Protein AF-A0A0G4FA19-F1 (afdb_monomer_lite)

Secondary structure (DSSP, 8-state):
-----S-SSSSSSSS-----------EEEEEEEEESTT--SSPPPPEEEEGGGHHHHHHHHHHHHHHHHHHHHHHHTS----EEEEEEEEE---S-EEEEEEEEEE-TTS--EEEEEEEEEEHHHHHHT--TT-PPPTT-EEEEEEEEPP-----

Organism: Vitrella brassicaformis (strain CCMP3155) (NCBI:txid1169540)

Radius of gyration: 24.01 Å; chains: 1; bounding box: 68×70×62 Å

Structure (mmCIF, N/CA/C/O backbone):
data_AF-A0A0G4FA19-F1
#
_entry.id   AF-A0A0G4FA19-F1
#
loop_
_atom_site.group_PDB
_atom_site.id
_atom_site.type_symbol
_atom_site.label_atom_id
_atom_site.label_alt_id
_atom_site.label_comp_id
_atom_site.label_asym_id
_atom_site.label_entity_id
_atom_site.label_seq_id
_atom_site.pdbx_PDB_ins_code
_atom_site.Cartn_x
_atom_site.Cartn_y
_atom_site.Cartn_z
_atom_site.occupancy
_atom_site.B_iso_or_equiv
_atom_site.auth_seq_id
_atom_site.auth_comp_id
_atom_site.auth_asym_id
_atom_site.auth_atom_id
_atom_site.pdbx_PDB_model_num
ATOM 1 N N . MET A 1 1 ? 38.149 -54.448 -31.880 1.00 37.47 1 MET A N 1
ATOM 2 C CA . MET A 1 1 ? 38.296 -53.083 -31.334 1.00 37.47 1 MET A CA 1
ATOM 3 C C . MET A 1 1 ? 37.077 -52.271 -31.746 1.00 37.47 1 MET A C 1
ATOM 5 O O . MET A 1 1 ? 36.874 -52.157 -32.942 1.00 37.47 1 MET A O 1
ATOM 9 N N . LYS A 1 2 ? 36.340 -51.730 -30.757 1.00 38.50 2 LYS A N 1
ATOM 10 C CA . LYS A 1 2 ? 35.516 -50.498 -30.820 1.00 38.50 2 LYS A CA 1
ATOM 11 C C . LYS A 1 2 ? 34.309 -50.570 -31.791 1.00 38.50 2 LYS A C 1
ATOM 13 O O . LYS A 1 2 ? 34.495 -50.462 -32.989 1.00 38.50 2 LYS A O 1
ATOM 18 N N . CYS A 1 3 ? 33.064 -50.862 -31.387 1.00 42.59 3 CYS A N 1
ATOM 19 C CA . CYS A 1 3 ? 32.194 -50.153 -30.425 1.00 42.59 3 CYS A CA 1
ATOM 20 C C . CYS A 1 3 ? 32.399 -48.631 -30.424 1.00 42.59 3 CYS A C 1
ATOM 22 O O . CYS A 1 3 ? 33.525 -48.189 -30.241 1.00 42.59 3 CYS A O 1
ATOM 24 N N . LEU A 1 4 ? 31.297 -47.877 -30.516 1.00 46.03 4 LEU A N 1
ATOM 25 C CA . LEU A 1 4 ? 31.166 -46.414 -30.645 1.00 46.03 4 LEU A CA 1
ATOM 26 C C . LEU A 1 4 ? 31.202 -45.880 -32.082 1.00 46.03 4 LEU A C 1
ATOM 28 O O . LEU A 1 4 ? 32.276 -45.564 -32.561 1.00 46.03 4 LEU A O 1
ATOM 32 N N . VAL A 1 5 ? 30.028 -45.683 -32.697 1.00 46.34 5 VAL A N 1
ATOM 33 C CA . VAL A 1 5 ? 29.548 -44.358 -33.160 1.00 46.34 5 VAL A CA 1
ATOM 34 C C . VAL A 1 5 ? 28.015 -44.440 -33.286 1.00 46.34 5 VAL A C 1
ATOM 36 O O . VAL A 1 5 ? 27.453 -44.498 -34.372 1.00 46.34 5 VAL A O 1
ATOM 39 N N . ALA A 1 6 ? 27.314 -44.519 -32.158 1.00 47.38 6 ALA A N 1
ATOM 40 C CA . ALA A 1 6 ? 25.851 -44.447 -32.113 1.00 47.38 6 ALA A CA 1
ATOM 41 C C . ALA A 1 6 ? 25.437 -43.515 -30.971 1.00 47.38 6 ALA A C 1
ATOM 43 O O . ALA A 1 6 ? 24.826 -43.957 -30.010 1.00 47.38 6 ALA A O 1
ATOM 44 N N . LEU A 1 7 ? 25.889 -42.256 -31.000 1.00 45.59 7 LEU A N 1
ATOM 45 C CA . LEU A 1 7 ? 25.587 -41.264 -29.956 1.00 45.59 7 LEU A CA 1
ATOM 46 C C . LEU A 1 7 ? 26.048 -39.861 -30.387 1.00 45.59 7 LEU A C 1
ATOM 48 O O . LEU A 1 7 ? 26.985 -39.311 -29.824 1.00 45.59 7 LEU A O 1
ATOM 52 N N . ALA A 1 8 ? 25.452 -39.282 -31.434 1.00 47.12 8 ALA A N 1
ATOM 53 C CA . ALA A 1 8 ? 25.781 -37.893 -31.795 1.00 47.12 8 ALA A CA 1
ATOM 54 C C . ALA A 1 8 ? 24.692 -37.112 -32.556 1.00 47.12 8 ALA A C 1
ATOM 56 O O . ALA A 1 8 ? 24.995 -36.056 -33.098 1.00 47.12 8 ALA A O 1
ATOM 57 N N . VAL A 1 9 ? 23.436 -37.579 -32.622 1.00 48.94 9 VAL A N 1
ATOM 58 C CA . VAL A 1 9 ? 22.365 -36.849 -33.348 1.00 48.94 9 VAL A CA 1
ATOM 59 C C . VAL A 1 9 ? 21.034 -36.836 -32.577 1.00 48.94 9 VAL A C 1
ATOM 61 O O . VAL A 1 9 ? 19.962 -36.946 -33.154 1.00 48.94 9 VAL A O 1
ATOM 64 N N . CYS A 1 10 ? 21.084 -36.697 -31.249 1.00 42.72 10 CYS A N 1
ATOM 65 C CA . CYS A 1 10 ? 19.886 -36.441 -30.424 1.00 42.72 10 CYS A CA 1
ATOM 66 C C . CYS A 1 10 ? 20.053 -35.276 -29.430 1.00 42.72 10 CYS A C 1
ATOM 68 O O . CYS A 1 10 ? 19.191 -35.076 -28.584 1.00 42.72 10 CYS A O 1
ATOM 70 N N . PHE A 1 11 ? 21.129 -34.487 -29.520 1.00 42.94 11 PHE A N 1
ATOM 71 C CA . PHE A 1 11 ? 21.491 -33.494 -28.493 1.00 42.94 11 PHE A CA 1
ATOM 72 C C . PHE A 1 11 ? 21.293 -32.021 -28.898 1.00 42.94 11 PHE A C 1
ATOM 74 O O . PHE A 1 11 ? 21.895 -31.141 -28.295 1.00 42.94 11 PHE A O 1
ATOM 81 N N . VAL A 1 12 ? 20.454 -31.727 -29.900 1.00 48.47 12 VAL A N 1
ATOM 82 C CA . VAL A 1 12 ? 20.198 -30.335 -30.350 1.00 48.47 12 VAL A CA 1
ATOM 83 C C . VAL A 1 12 ? 18.730 -29.902 -30.169 1.00 48.47 12 VAL A C 1
ATOM 85 O O . VAL A 1 12 ? 18.371 -28.785 -30.514 1.00 48.47 12 VAL A O 1
ATOM 88 N N . LEU A 1 13 ? 17.863 -30.738 -29.582 1.00 50.00 13 LEU A N 1
ATOM 89 C CA . LEU A 1 13 ? 16.424 -30.435 -29.452 1.00 50.00 13 LEU A CA 1
ATOM 90 C C . LEU A 1 13 ? 15.872 -30.381 -28.020 1.00 50.00 13 LEU A C 1
ATOM 92 O O . LEU A 1 13 ? 14.658 -30.347 -27.837 1.00 50.00 13 LEU A O 1
ATOM 96 N N . ALA A 1 14 ? 16.724 -30.319 -26.999 1.00 44.78 14 ALA A N 1
ATOM 97 C CA . ALA A 1 14 ? 16.276 -30.204 -25.614 1.0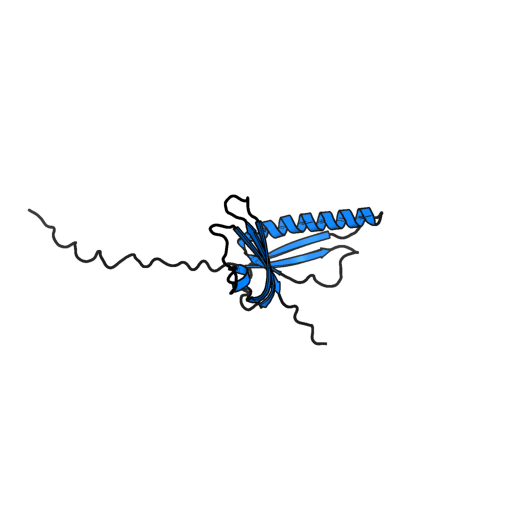0 44.78 14 ALA A CA 1
ATOM 98 C C . ALA A 1 14 ? 17.000 -29.055 -24.900 1.00 44.78 14 ALA A C 1
ATOM 100 O O . ALA A 1 14 ? 18.219 -28.955 -24.983 1.00 44.78 14 ALA A O 1
ATOM 101 N N . CYS A 1 15 ? 16.236 -28.243 -24.163 1.00 42.06 15 CYS A N 1
ATOM 102 C CA . CYS A 1 15 ? 16.684 -27.233 -23.188 1.00 42.06 15 CYS A CA 1
ATOM 103 C C . CYS A 1 15 ? 16.843 -25.767 -23.634 1.00 42.06 15 CYS A C 1
ATOM 105 O O . CYS A 1 15 ? 17.683 -25.056 -23.094 1.00 42.06 15 CYS A O 1
ATOM 107 N N . THR A 1 16 ? 15.951 -25.243 -24.477 1.00 48.84 16 THR A N 1
ATOM 108 C CA . THR A 1 16 ? 15.606 -23.801 -24.420 1.00 48.84 16 THR A CA 1
ATOM 109 C C . THR A 1 16 ? 14.112 -23.572 -24.230 1.00 48.84 16 THR A C 1
ATOM 111 O O . THR A 1 16 ? 13.547 -22.563 -24.638 1.00 48.84 16 THR A O 1
ATOM 114 N N . SER A 1 17 ? 13.452 -24.471 -23.501 1.00 43.78 17 SER A N 1
ATOM 115 C CA . SER A 1 17 ? 12.270 -24.091 -22.732 1.00 43.78 17 SER A CA 1
ATOM 116 C C . SER A 1 17 ? 12.758 -23.299 -21.523 1.00 43.78 17 SER A C 1
ATOM 118 O O . SER A 1 17 ? 12.708 -23.780 -20.393 1.00 43.78 17 SER A O 1
ATOM 120 N N . SER A 1 18 ? 13.293 -22.099 -21.768 1.00 43.88 18 SER A N 1
ATOM 121 C CA . SER A 1 18 ? 13.380 -21.068 -20.746 1.00 43.88 18 SER A CA 1
ATOM 122 C C . SER A 1 18 ? 11.950 -20.862 -20.288 1.00 43.88 18 SER A C 1
ATOM 124 O O . SER A 1 18 ? 11.174 -20.153 -20.929 1.00 43.88 18 SER A O 1
ATOM 126 N N . ALA A 1 19 ? 11.573 -21.581 -19.235 1.00 46.66 19 ALA A N 1
ATOM 127 C CA . ALA A 1 19 ? 10.387 -21.302 -18.477 1.00 46.66 19 ALA A CA 1
ATOM 128 C C . ALA A 1 19 ? 10.562 -19.853 -18.029 1.00 46.66 19 ALA A C 1
ATOM 130 O O . ALA A 1 19 ? 11.256 -19.556 -17.059 1.00 46.66 19 ALA A O 1
ATOM 131 N N . LEU A 1 20 ? 9.979 -18.933 -18.798 1.00 45.62 20 LEU A N 1
ATOM 132 C CA . LEU A 1 20 ? 9.509 -17.665 -18.290 1.00 45.62 20 LEU A CA 1
ATOM 133 C C . LEU A 1 20 ? 8.511 -18.052 -17.208 1.00 45.62 20 LEU A C 1
ATOM 135 O O . LEU A 1 20 ? 7.309 -18.158 -17.445 1.00 45.62 20 LEU A O 1
ATOM 139 N N . THR A 1 21 ? 9.032 -18.353 -16.021 1.00 44.19 21 THR A N 1
ATOM 140 C CA . THR A 1 21 ? 8.267 -18.418 -14.795 1.00 44.19 21 THR A CA 1
ATOM 141 C C . THR A 1 21 ? 7.796 -16.991 -14.611 1.00 44.19 21 THR A C 1
ATOM 143 O O . THR A 1 21 ? 8.489 -16.165 -14.021 1.00 44.19 21 THR A O 1
ATOM 146 N N . LEU A 1 22 ? 6.670 -16.668 -15.249 1.00 48.12 22 LEU A N 1
ATOM 147 C CA . LEU A 1 22 ? 5.952 -15.425 -15.081 1.00 48.12 22 LEU A CA 1
ATOM 148 C C . LEU A 1 22 ? 5.689 -15.361 -13.578 1.00 48.12 22 LEU A C 1
ATOM 150 O O . LEU A 1 22 ? 4.798 -16.053 -13.082 1.00 48.12 22 LEU A O 1
ATOM 154 N N . ARG A 1 23 ? 6.553 -14.658 -12.833 1.00 55.66 23 ARG A N 1
ATOM 155 C CA . ARG A 1 23 ? 6.410 -14.472 -11.392 1.00 55.66 23 ARG A CA 1
ATOM 156 C C . ARG A 1 23 ? 5.084 -13.751 -11.229 1.00 55.66 23 ARG A C 1
ATOM 158 O O . ARG A 1 23 ? 5.005 -12.544 -11.419 1.00 55.66 23 ARG A O 1
ATOM 165 N N . ARG A 1 24 ? 4.012 -14.508 -10.989 1.00 61.94 24 ARG A N 1
ATOM 166 C CA . ARG A 1 24 ? 2.713 -13.930 -10.672 1.00 61.94 24 ARG A CA 1
ATOM 167 C C . ARG A 1 24 ? 2.922 -13.166 -9.381 1.00 61.94 24 ARG A C 1
ATOM 169 O O . ARG A 1 24 ? 3.206 -13.783 -8.357 1.00 61.94 24 ARG A O 1
ATOM 176 N N . THR A 1 25 ? 2.796 -11.849 -9.444 1.00 76.44 25 THR A N 1
ATOM 177 C CA . THR A 1 25 ? 2.856 -10.988 -8.269 1.00 76.44 25 THR A CA 1
ATOM 178 C C . THR A 1 25 ? 1.781 -11.464 -7.296 1.00 76.44 25 THR A C 1
ATOM 180 O O . THR A 1 25 ? 0.586 -11.410 -7.596 1.00 76.44 25 THR A O 1
ATOM 183 N N . SER A 1 26 ? 2.194 -12.063 -6.179 1.00 91.62 26 SER A N 1
ATOM 184 C CA . SER A 1 26 ? 1.270 -12.452 -5.114 1.00 91.62 26 SER A CA 1
ATOM 185 C C . SER A 1 26 ? 0.851 -11.196 -4.361 1.00 91.62 26 SER A C 1
ATOM 187 O O . SER A 1 26 ? 1.667 -10.295 -4.167 1.00 91.62 26 SER A O 1
ATOM 189 N N . VAL A 1 27 ? -0.414 -11.128 -3.963 1.00 95.94 27 VAL A N 1
ATOM 190 C CA . VAL A 1 27 ? -0.994 -9.947 -3.321 1.00 95.94 27 VAL A CA 1
ATOM 191 C C . VAL A 1 27 ? -1.490 -10.306 -1.932 1.00 95.94 27 VAL A C 1
ATOM 193 O O . VAL A 1 27 ? -1.966 -11.417 -1.697 1.00 95.94 27 VAL A O 1
ATOM 196 N N . ALA A 1 28 ? -1.395 -9.353 -1.017 1.00 97.19 28 ALA A N 1
ATOM 197 C CA . ALA A 1 28 ? -2.009 -9.434 0.292 1.00 97.19 28 ALA A CA 1
ATOM 198 C C . ALA A 1 28 ? -3.108 -8.384 0.417 1.00 97.19 28 ALA A C 1
ATOM 200 O O . ALA A 1 28 ? -2.966 -7.265 -0.071 1.00 97.19 28 ALA A O 1
ATOM 201 N N . LYS A 1 29 ? -4.197 -8.755 1.085 1.00 97.00 29 LYS A N 1
ATOM 202 C CA . LYS A 1 29 ? -5.250 -7.843 1.514 1.00 97.00 29 LYS A CA 1
ATOM 203 C C . LYS A 1 29 ? -5.036 -7.515 2.979 1.00 97.00 29 LYS A C 1
ATOM 205 O O . LYS A 1 29 ? -4.988 -8.421 3.810 1.00 97.00 29 LYS A O 1
ATOM 210 N N . CYS A 1 30 ? -4.937 -6.232 3.271 1.00 96.00 30 CYS A N 1
ATOM 211 C CA . CYS A 1 30 ? -4.701 -5.703 4.597 1.00 96.00 30 CYS A CA 1
ATOM 212 C C . CYS A 1 30 ? -5.919 -4.939 5.109 1.00 96.00 30 CYS A C 1
ATOM 214 O O . CYS A 1 30 ? -6.670 -4.345 4.330 1.00 96.00 30 CYS A O 1
ATOM 216 N N . GLN A 1 31 ? -6.108 -4.944 6.425 1.00 93.62 31 GLN A N 1
ATOM 217 C CA . GLN A 1 31 ? -7.128 -4.159 7.111 1.00 93.62 31 GLN A CA 1
ATOM 218 C C . GLN A 1 31 ? -6.573 -3.615 8.427 1.00 93.62 31 GLN A C 1
ATOM 220 O O . GLN A 1 31 ? -5.813 -4.301 9.111 1.00 93.62 31 GLN A O 1
ATOM 225 N N . ILE A 1 32 ? -6.986 -2.400 8.789 1.00 90.75 32 ILE A N 1
ATOM 226 C CA . ILE A 1 32 ? -6.679 -1.802 10.088 1.00 90.75 32 ILE A CA 1
ATOM 227 C C . ILE A 1 32 ? -7.828 -2.133 11.044 1.00 90.75 32 ILE A C 1
ATOM 229 O O . ILE A 1 32 ? -8.971 -1.720 10.857 1.00 90.75 32 ILE A O 1
ATOM 233 N N . LYS A 1 33 ? -7.547 -2.897 12.085 1.00 88.94 33 LYS A N 1
ATOM 234 C CA . LYS A 1 33 ? -8.496 -3.172 13.157 1.00 88.94 33 LYS A CA 1
ATOM 235 C C . LYS A 1 33 ? -8.257 -2.189 14.285 1.00 88.94 33 LYS A C 1
ATOM 237 O O . LYS A 1 33 ? -7.122 -2.033 14.721 1.00 88.94 33 LYS A O 1
ATOM 242 N N . SER A 1 34 ? -9.320 -1.552 14.747 1.00 87.69 34 SER A N 1
ATOM 243 C CA . SER A 1 34 ? -9.326 -0.743 15.961 1.00 87.69 34 SER A CA 1
ATOM 244 C C . SER A 1 34 ? -10.070 -1.478 17.071 1.00 87.69 34 SER A C 1
ATOM 246 O O . SER A 1 34 ? -11.074 -2.142 16.812 1.00 87.69 34 SER A O 1
ATOM 248 N N . SER A 1 35 ? -9.591 -1.352 18.303 1.00 85.62 35 SER A N 1
ATOM 249 C CA . SER A 1 35 ? -10.250 -1.861 19.509 1.00 85.62 35 SER A CA 1
ATOM 250 C C . SER A 1 35 ? -10.118 -0.877 20.666 1.00 85.62 35 SER A C 1
ATOM 252 O O . SER A 1 35 ? -9.134 -0.144 20.740 1.00 85.62 35 SER A O 1
ATOM 254 N N . GLY A 1 36 ? -11.093 -0.896 21.575 1.00 85.56 36 GLY A N 1
ATOM 255 C CA . GLY A 1 36 ? -11.190 0.026 22.711 1.00 85.56 36 GLY A CA 1
ATOM 256 C C . GLY A 1 36 ? -12.472 0.859 22.655 1.00 85.56 36 GLY A C 1
ATOM 257 O O . GLY A 1 36 ? -13.227 0.774 21.685 1.00 85.56 36 GLY A O 1
ATOM 258 N N . LYS A 1 37 ? -12.754 1.620 23.715 1.00 83.56 37 LYS A N 1
ATOM 259 C CA . LYS A 1 37 ? -13.977 2.438 23.823 1.00 83.56 37 LYS A CA 1
ATOM 260 C C . LYS A 1 37 ? -14.030 3.593 22.826 1.00 83.56 37 LYS A C 1
ATOM 262 O O . LYS A 1 37 ? -15.124 4.004 22.459 1.00 83.56 37 LYS A O 1
ATOM 267 N N . ASP A 1 38 ? -12.872 4.073 22.384 1.00 82.69 38 ASP A N 1
ATOM 268 C CA . ASP A 1 38 ? -12.761 5.198 21.451 1.00 82.69 38 ASP A CA 1
ATOM 269 C C . ASP A 1 38 ? -12.621 4.726 19.988 1.00 82.69 38 ASP A C 1
ATOM 271 O O . ASP A 1 38 ? -12.305 5.513 19.092 1.00 82.69 38 ASP A O 1
ATOM 275 N N . ALA A 1 39 ? -12.809 3.425 19.725 1.00 83.25 39 ALA A N 1
ATOM 276 C CA . ALA A 1 39 ? -12.697 2.860 18.387 1.00 83.25 39 ALA A CA 1
ATOM 277 C C . ALA A 1 39 ? -13.893 3.266 17.505 1.00 83.25 39 ALA A C 1
ATOM 279 O O . ALA A 1 39 ? -15.036 3.183 17.951 1.00 83.25 39 ALA A O 1
ATOM 280 N N . PRO A 1 40 ? -13.665 3.659 16.238 1.00 79.44 40 PRO A N 1
ATOM 281 C CA . PRO A 1 40 ? -14.756 3.954 15.321 1.00 79.44 40 PRO A CA 1
ATOM 282 C C . PRO A 1 40 ? -15.588 2.697 15.033 1.00 79.44 40 PRO A C 1
ATOM 284 O O . PRO A 1 40 ? -15.042 1.636 14.732 1.00 79.44 40 PRO A O 1
ATOM 287 N N . ASP A 1 41 ? -16.915 2.849 15.035 1.00 76.12 41 ASP A N 1
ATOM 288 C CA . ASP A 1 41 ? -17.860 1.765 14.721 1.00 76.12 41 ASP A CA 1
ATOM 289 C C . ASP A 1 41 ? -17.783 1.309 13.255 1.00 76.12 41 ASP A C 1
ATOM 291 O O . ASP A 1 41 ? -18.224 0.216 12.894 1.00 76.12 41 ASP A O 1
ATOM 295 N N . THR A 1 42 ? -17.237 2.158 12.379 1.00 75.56 42 THR A N 1
ATOM 296 C CA . THR A 1 42 ? -17.125 1.853 10.951 1.00 75.56 42 THR A CA 1
ATOM 297 C C . THR A 1 42 ? -15.839 1.073 10.679 1.00 75.56 42 THR A C 1
ATOM 299 O O . THR A 1 42 ? -14.754 1.571 10.993 1.00 75.56 42 THR A O 1
ATOM 302 N N . PRO A 1 43 ? -15.915 -0.115 10.047 1.00 73.25 43 PRO A N 1
ATOM 303 C CA . PRO A 1 43 ? -14.730 -0.870 9.672 1.00 73.25 43 PRO A CA 1
ATOM 304 C C . PRO A 1 43 ? -13.826 -0.034 8.774 1.00 73.25 43 PRO A C 1
ATOM 306 O O . PRO A 1 43 ? -14.290 0.563 7.799 1.00 73.25 43 PRO A O 1
ATOM 309 N N . THR A 1 44 ? -12.524 -0.031 9.056 1.00 81.56 44 THR A N 1
ATOM 310 C CA . THR A 1 44 ? -11.593 0.624 8.140 1.00 81.56 44 THR A CA 1
ATOM 311 C C . THR A 1 44 ? -11.596 -0.102 6.790 1.00 81.56 44 THR A C 1
ATOM 313 O O . THR A 1 44 ? -11.723 -1.339 6.729 1.00 81.56 44 THR A O 1
ATOM 316 N N . PRO A 1 45 ? -11.474 0.653 5.688 1.00 88.00 45 PRO A N 1
ATOM 317 C CA . PRO A 1 45 ? -11.440 0.070 4.363 1.00 88.00 45 PRO A CA 1
ATOM 318 C C . PRO A 1 45 ? -10.190 -0.796 4.194 1.00 88.00 45 PRO A C 1
ATOM 320 O O . PRO A 1 45 ? -9.089 -0.423 4.598 1.00 88.00 45 PRO A O 1
ATOM 323 N N . SER A 1 46 ? -10.354 -1.962 3.569 1.00 94.25 46 SER A N 1
ATOM 324 C CA . SER A 1 46 ? -9.215 -2.808 3.219 1.00 94.25 46 SER A CA 1
ATOM 325 C C . SER A 1 46 ? -8.389 -2.188 2.097 1.00 94.25 46 SER A C 1
ATOM 327 O O . SER A 1 46 ? -8.947 -1.535 1.216 1.00 94.25 46 SER A O 1
ATOM 329 N N . PHE A 1 47 ? -7.102 -2.499 2.057 1.00 95.81 47 PHE A N 1
ATOM 330 C CA . PHE A 1 47 ? -6.190 -2.138 0.973 1.00 95.81 47 PHE A CA 1
ATOM 331 C C . PHE A 1 47 ? -5.366 -3.355 0.544 1.00 95.81 47 PHE A C 1
ATOM 333 O O . PHE A 1 47 ? -5.349 -4.373 1.237 1.00 95.81 47 PHE A O 1
ATOM 340 N N . PHE A 1 48 ? -4.712 -3.277 -0.61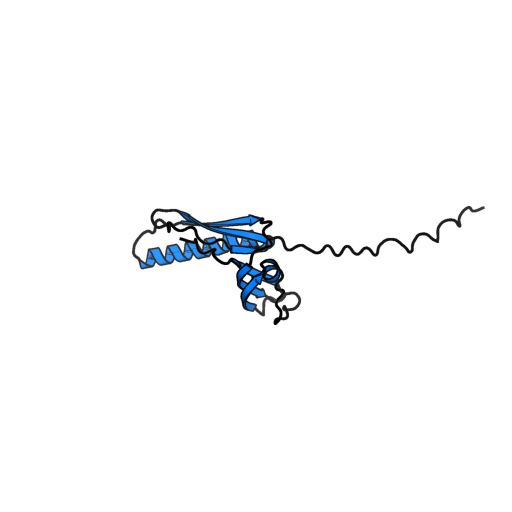1 1.00 97.31 48 PHE A N 1
ATOM 341 C CA . PHE A 1 48 ? -3.888 -4.358 -1.147 1.00 97.31 48 PHE A CA 1
ATOM 342 C C . PHE A 1 48 ? -2.440 -3.915 -1.319 1.00 97.31 48 PHE A C 1
ATOM 344 O O . PHE A 1 48 ? -2.187 -2.778 -1.712 1.00 97.31 48 PHE A O 1
ATOM 351 N N . ILE A 1 49 ? -1.516 -4.839 -1.078 1.00 96.94 49 ILE A N 1
ATOM 352 C CA . ILE A 1 49 ? -0.061 -4.669 -1.212 1.00 96.94 49 ILE A CA 1
ATOM 353 C C . ILE A 1 49 ? 0.555 -5.935 -1.832 1.00 96.94 49 ILE A C 1
ATOM 355 O O . ILE A 1 49 ? -0.117 -6.977 -1.880 1.00 96.94 49 ILE A O 1
ATOM 359 N N . PRO A 1 50 ? 1.827 -5.919 -2.265 1.00 95.88 50 PRO A N 1
ATOM 360 C CA . PRO A 1 50 ? 2.548 -7.146 -2.578 1.00 95.88 50 PRO A CA 1
ATOM 361 C C . PRO A 1 50 ? 2.634 -8.060 -1.353 1.00 95.88 50 PRO A C 1
ATOM 363 O O . PRO A 1 50 ? 2.885 -7.614 -0.237 1.00 95.88 50 PRO A O 1
ATOM 366 N N . ALA A 1 51 ? 2.48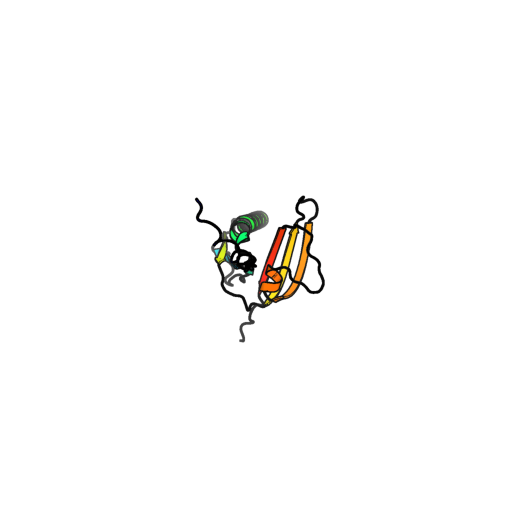5 -9.370 -1.548 1.00 95.31 51 ALA A N 1
ATOM 367 C CA . ALA A 1 51 ? 2.563 -10.322 -0.437 1.00 95.31 51 ALA A CA 1
ATOM 368 C C . ALA A 1 51 ? 3.945 -10.353 0.245 1.00 95.31 51 ALA A C 1
ATOM 370 O O . ALA A 1 51 ? 4.037 -10.727 1.413 1.00 95.31 51 ALA A O 1
ATOM 371 N N . ALA A 1 52 ? 5.002 -9.951 -0.468 1.00 94.06 52 ALA A N 1
ATOM 372 C CA . ALA A 1 52 ? 6.346 -9.806 0.088 1.00 94.06 52 ALA A CA 1
ATOM 373 C C . ALA A 1 52 ? 6.431 -8.688 1.145 1.00 94.06 52 ALA A C 1
ATOM 375 O O . ALA A 1 52 ? 7.240 -8.779 2.064 1.00 94.06 52 ALA A O 1
ATOM 376 N N . ASP A 1 53 ? 5.543 -7.695 1.067 1.00 94.88 53 ASP A N 1
ATOM 377 C CA . ASP A 1 53 ? 5.608 -6.483 1.884 1.00 94.88 53 ASP A CA 1
ATOM 378 C C . ASP A 1 53 ? 4.784 -6.593 3.174 1.00 94.88 53 ASP A C 1
ATOM 380 O O . ASP A 1 53 ? 4.814 -5.689 4.005 1.00 94.88 53 ASP A O 1
ATOM 384 N N . LYS A 1 54 ? 4.059 -7.702 3.387 1.00 95.12 54 LYS A N 1
ATOM 385 C CA . LYS A 1 54 ? 3.160 -7.890 4.542 1.00 95.12 54 LYS A CA 1
ATOM 386 C C . LYS A 1 54 ? 3.787 -7.476 5.861 1.00 95.12 54 LYS A C 1
ATOM 388 O O . LYS A 1 54 ? 3.225 -6.648 6.563 1.00 95.12 54 LYS A O 1
ATOM 393 N N . LYS A 1 55 ? 4.962 -8.031 6.165 1.00 94.19 55 LYS A N 1
ATOM 394 C CA . LYS A 1 55 ? 5.638 -7.797 7.439 1.00 94.19 55 LYS A CA 1
ATOM 395 C C . LYS A 1 55 ? 5.982 -6.318 7.624 1.00 94.19 55 LYS A C 1
ATOM 397 O O . LYS A 1 55 ? 5.755 -5.769 8.694 1.00 94.19 55 LYS A O 1
ATOM 402 N N . MET A 1 56 ? 6.468 -5.674 6.562 1.00 92.62 56 MET A N 1
ATOM 403 C CA . MET A 1 56 ? 6.791 -4.247 6.571 1.00 92.62 56 MET A CA 1
ATOM 404 C C . MET A 1 56 ? 5.555 -3.401 6.893 1.00 92.62 56 MET A C 1
ATOM 406 O O . MET A 1 56 ? 5.639 -2.492 7.714 1.00 92.62 56 MET A O 1
ATOM 410 N N . TYR A 1 57 ? 4.406 -3.706 6.283 1.00 92.88 57 TYR A N 1
ATOM 411 C CA . TYR A 1 57 ? 3.169 -2.969 6.541 1.00 92.88 57 TYR A CA 1
ATOM 412 C C . TYR A 1 57 ? 2.568 -3.283 7.910 1.00 92.88 57 TYR A C 1
ATOM 414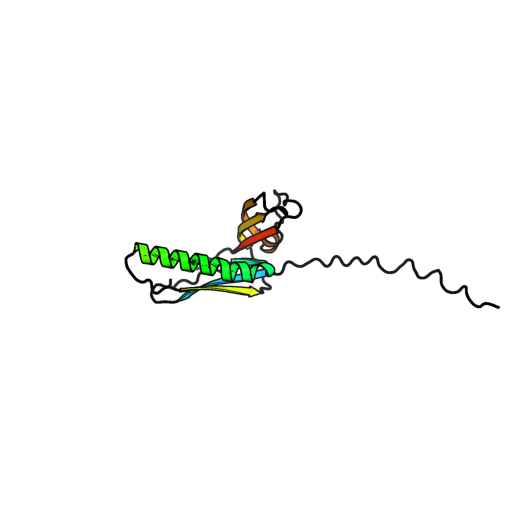 O O . TYR A 1 57 ? 2.138 -2.359 8.593 1.00 92.88 57 TYR A O 1
ATOM 422 N N . GLU A 1 58 ? 2.548 -4.547 8.332 1.00 93.56 58 GLU A N 1
ATOM 423 C CA . GLU A 1 58 ? 2.020 -4.941 9.641 1.00 93.56 58 GLU A CA 1
ATOM 424 C C . GLU A 1 58 ? 2.788 -4.260 10.777 1.00 93.56 58 GLU A C 1
ATOM 426 O O . GLU A 1 58 ? 2.171 -3.636 11.634 1.00 93.56 58 GLU A O 1
ATOM 431 N N . GLU A 1 59 ? 4.122 -4.295 10.746 1.00 91.62 59 GLU A N 1
ATOM 432 C CA . GLU A 1 59 ? 4.959 -3.695 11.790 1.00 91.62 59 GLU A CA 1
ATOM 433 C C . GLU A 1 59 ? 5.036 -2.165 11.653 1.00 91.62 59 GLU A C 1
ATOM 435 O O . GLU A 1 59 ? 4.833 -1.434 12.624 1.00 91.62 59 GLU A O 1
ATOM 440 N N . GLY A 1 60 ? 5.292 -1.661 10.441 1.00 89.31 60 GLY A N 1
ATOM 441 C CA . GLY A 1 60 ? 5.514 -0.237 10.194 1.00 89.31 60 GLY A CA 1
ATOM 442 C C . GLY A 1 60 ? 4.256 0.613 10.373 1.00 89.31 60 GLY A C 1
ATOM 443 O O . GLY A 1 60 ? 4.302 1.660 11.022 1.00 89.31 60 GLY A O 1
ATOM 444 N N . MET A 1 61 ? 3.108 0.164 9.851 1.00 86.56 61 MET A N 1
ATOM 445 C CA . MET A 1 61 ? 1.855 0.899 10.049 1.00 86.56 61 MET A CA 1
ATOM 446 C C . MET A 1 61 ? 1.365 0.806 11.489 1.00 86.56 61 MET A C 1
ATOM 448 O O . MET A 1 61 ? 0.808 1.782 11.986 1.00 86.56 61 MET A O 1
ATOM 452 N N . GLN A 1 62 ? 1.571 -0.327 12.168 1.00 87.19 62 GLN A N 1
ATOM 453 C CA . GLN A 1 62 ? 1.203 -0.450 13.575 1.00 87.19 62 GLN A CA 1
ATOM 454 C C . GLN A 1 62 ? 1.959 0.576 14.429 1.00 87.19 62 GLN A C 1
ATOM 456 O O . GLN A 1 62 ? 1.319 1.344 15.143 1.00 87.19 62 GLN A O 1
ATOM 461 N N . GLN A 1 63 ? 3.285 0.678 14.280 1.00 86.56 63 GLN A N 1
ATOM 462 C CA . GLN A 1 63 ? 4.085 1.683 14.994 1.00 86.56 63 GLN A CA 1
ATOM 463 C C . GLN A 1 63 ? 3.626 3.115 14.690 1.00 86.56 63 GLN A C 1
ATOM 465 O O . GLN A 1 63 ? 3.533 3.956 15.584 1.00 86.56 63 GLN A O 1
ATOM 470 N N . MET A 1 64 ? 3.313 3.409 13.424 1.00 87.06 64 MET A N 1
ATOM 471 C CA . MET A 1 64 ? 2.821 4.727 13.024 1.00 87.06 64 MET A CA 1
ATOM 472 C C . MET A 1 64 ? 1.481 5.070 13.695 1.00 87.06 64 MET A C 1
ATOM 474 O O . MET A 1 64 ? 1.300 6.190 14.175 1.00 87.06 64 MET A O 1
ATOM 478 N N . LEU A 1 65 ? 0.550 4.113 13.742 1.00 86.56 65 LEU A N 1
ATOM 479 C CA . LEU A 1 65 ? -0.767 4.284 14.356 1.00 86.56 65 LEU A CA 1
ATOM 480 C C . LEU A 1 65 ? -0.669 4.435 15.876 1.00 86.56 65 LEU A C 1
ATOM 482 O O . LEU A 1 65 ? -1.304 5.326 16.433 1.00 86.56 65 LEU A O 1
ATOM 486 N N . GLU A 1 66 ? 0.158 3.629 16.540 1.00 86.25 66 GLU A N 1
ATOM 487 C CA . GLU A 1 66 ? 0.415 3.741 17.982 1.00 86.25 66 GLU A CA 1
ATOM 488 C C . GLU A 1 66 ? 0.995 5.117 18.343 1.00 86.25 66 GLU A C 1
ATOM 490 O O . GLU A 1 66 ? 0.528 5.761 19.284 1.00 86.25 66 GLU A O 1
ATOM 495 N N . ASN A 1 67 ? 1.940 5.623 17.544 1.00 85.94 67 ASN A N 1
ATOM 496 C CA . ASN A 1 67 ? 2.495 6.965 17.725 1.00 85.94 67 ASN A CA 1
ATOM 497 C C . ASN A 1 67 ? 1.436 8.062 17.550 1.00 85.94 67 ASN A C 1
ATOM 499 O O . ASN A 1 67 ? 1.393 9.002 18.345 1.00 85.94 67 ASN A O 1
ATOM 503 N N . MET A 1 68 ? 0.565 7.947 16.542 1.00 83.81 68 MET A N 1
ATOM 504 C CA . MET A 1 68 ? -0.533 8.898 16.334 1.00 83.81 68 MET A CA 1
ATOM 505 C C . MET A 1 68 ? -1.522 8.900 17.504 1.00 83.81 68 MET A C 1
ATOM 507 O O . MET A 1 68 ? -1.925 9.973 17.953 1.00 83.81 68 MET A O 1
ATOM 511 N N . VAL A 1 69 ? -1.878 7.727 18.041 1.00 83.88 69 VAL A N 1
ATOM 512 C CA . VAL A 1 69 ? -2.735 7.630 19.236 1.00 83.88 69 VAL A CA 1
ATOM 513 C C . VAL A 1 69 ? -2.061 8.263 20.442 1.00 83.88 69 VAL A C 1
ATOM 515 O O . VAL A 1 69 ? -2.686 9.067 21.128 1.00 83.88 69 VAL A O 1
ATOM 518 N N . GLY A 1 70 ? -0.784 7.957 20.684 1.00 81.00 70 GLY A N 1
ATOM 519 C CA . GLY A 1 70 ? -0.032 8.540 21.795 1.00 81.00 70 GLY A CA 1
ATOM 520 C C . GLY A 1 70 ? 0.031 10.068 21.723 1.00 81.00 70 GLY A C 1
ATOM 521 O O . GLY A 1 70 ? -0.157 10.747 22.733 1.00 81.00 70 GLY A O 1
ATOM 522 N N . GLN A 1 71 ? 0.225 10.623 20.524 1.00 83.06 71 GLN A N 1
ATOM 523 C CA . GLN A 1 71 ? 0.217 12.071 20.297 1.00 83.06 71 GLN A CA 1
ATOM 524 C C . GLN A 1 71 ? -1.170 12.691 20.511 1.00 83.06 71 GLN A C 1
ATOM 526 O O . GLN A 1 71 ? -1.274 13.744 21.141 1.00 83.06 71 GLN A O 1
ATOM 531 N N . ALA A 1 72 ? -2.234 12.043 20.033 1.00 79.75 72 ALA A N 1
ATOM 532 C CA . ALA A 1 72 ? -3.604 12.508 20.238 1.00 79.75 72 ALA A CA 1
ATOM 533 C C . ALA A 1 72 ? -4.000 12.482 21.725 1.00 79.75 72 ALA A C 1
ATOM 535 O O . ALA A 1 72 ? -4.559 13.455 22.236 1.00 79.75 72 ALA A O 1
ATOM 536 N N . ALA A 1 73 ? -3.635 11.416 22.441 1.00 78.62 73 ALA A N 1
ATOM 537 C CA . ALA A 1 73 ? -3.836 11.292 23.881 1.00 78.62 73 ALA A CA 1
ATOM 538 C C . ALA A 1 73 ? -3.128 12.431 24.633 1.00 78.62 73 ALA A C 1
ATOM 540 O O . ALA A 1 73 ? -3.764 13.160 25.398 1.00 78.62 73 ALA A O 1
ATOM 541 N N . ALA A 1 74 ? -1.846 12.669 24.327 1.00 79.06 74 ALA A N 1
ATOM 542 C CA . ALA A 1 74 ? -1.059 13.745 24.928 1.00 79.06 74 ALA A CA 1
ATOM 543 C C . ALA A 1 74 ? -1.651 15.141 24.662 1.00 79.06 74 ALA A C 1
ATOM 545 O O . ALA A 1 74 ? -1.690 15.972 25.568 1.00 79.06 74 ALA A O 1
ATOM 546 N N . ALA A 1 75 ? -2.154 15.393 23.450 1.00 78.31 75 ALA A N 1
ATOM 547 C CA . ALA A 1 75 ? -2.793 16.660 23.096 1.00 78.31 75 ALA A CA 1
ATOM 548 C C . ALA A 1 75 ? -4.146 16.874 23.799 1.00 78.31 75 ALA A C 1
ATOM 550 O O . ALA A 1 75 ? -4.517 18.011 24.084 1.00 78.31 75 ALA A O 1
ATOM 551 N N . SER A 1 76 ? -4.877 15.795 24.092 1.00 75.62 76 SER A N 1
ATOM 552 C CA . SER A 1 76 ? -6.182 15.848 24.766 1.00 75.62 76 SER A CA 1
ATOM 553 C C . SER A 1 76 ? -6.098 15.902 26.299 1.00 75.62 76 SER A C 1
ATOM 555 O O . SER A 1 76 ? -7.122 16.054 26.962 1.00 75.62 76 SER A O 1
ATOM 557 N N . GLY A 1 77 ? -4.893 15.789 26.876 1.00 70.31 77 GLY A N 1
ATOM 558 C CA . GLY A 1 77 ? -4.686 15.787 28.328 1.00 70.31 77 GLY A CA 1
ATOM 559 C C . GLY A 1 77 ? -5.277 14.566 29.047 1.00 70.31 77 GLY A C 1
ATOM 560 O O . GLY A 1 77 ? -5.508 14.628 30.253 1.00 70.31 77 GLY A O 1
ATOM 561 N N . GLY A 1 78 ? -5.539 13.472 28.324 1.00 73.69 78 GLY A N 1
ATOM 562 C CA . GLY A 1 78 ? -6.204 12.274 28.840 1.00 73.69 78 GLY A CA 1
ATOM 563 C C . GLY A 1 78 ? -5.598 10.970 28.316 1.00 73.69 78 GLY A C 1
ATOM 564 O O . GLY A 1 78 ? -4.665 10.966 27.517 1.00 73.69 78 GLY A O 1
ATOM 565 N N . THR A 1 79 ? -6.127 9.838 28.783 1.00 70.56 79 THR A N 1
ATOM 566 C CA . THR A 1 79 ? -5.784 8.505 28.267 1.00 70.56 79 THR A CA 1
ATOM 567 C C . THR A 1 79 ? -6.810 8.091 27.218 1.00 70.56 79 THR A C 1
ATOM 569 O O . THR A 1 79 ? -7.993 8.002 27.541 1.00 70.56 79 THR A O 1
ATOM 572 N N . THR A 1 80 ? -6.371 7.818 25.991 1.00 75.19 80 THR A N 1
ATOM 573 C CA . THR A 1 80 ? -7.230 7.253 24.939 1.00 75.19 80 THR A CA 1
ATOM 574 C C . THR A 1 80 ? -7.272 5.729 25.070 1.00 75.19 80 THR A C 1
ATOM 576 O O . THR A 1 80 ? -6.223 5.085 25.100 1.00 75.19 80 THR A O 1
ATOM 579 N N . ASP A 1 81 ? -8.471 5.148 25.143 1.00 83.00 81 ASP A N 1
ATOM 580 C CA . ASP A 1 81 ? -8.691 3.697 25.098 1.00 83.00 81 ASP A CA 1
ATOM 581 C C . ASP A 1 81 ? -8.903 3.287 23.638 1.00 83.00 81 ASP A C 1
ATOM 583 O O . ASP A 1 81 ? -10.019 3.011 23.186 1.00 83.00 81 ASP A O 1
ATOM 587 N N . LEU A 1 82 ? -7.804 3.341 22.882 1.00 85.00 82 LEU A N 1
ATOM 588 C CA . LEU A 1 82 ? -7.757 3.033 21.460 1.00 85.00 82 LEU A CA 1
ATOM 589 C C . LEU A 1 82 ? -6.472 2.284 21.130 1.00 85.00 82 LEU A C 1
ATOM 591 O O . LEU A 1 82 ? -5.366 2.740 21.402 1.00 85.00 82 LEU A O 1
ATOM 595 N N . SER A 1 83 ? -6.627 1.132 20.500 1.00 83.75 83 SER A N 1
ATOM 596 C CA . SER A 1 83 ? -5.536 0.303 20.006 1.00 83.75 83 SER A CA 1
ATOM 597 C C . SER A 1 83 ? -5.787 -0.026 18.545 1.00 83.75 83 SER A C 1
ATOM 599 O O . SER A 1 83 ? -6.930 -0.236 18.136 1.00 83.75 83 SER A O 1
ATOM 601 N N . PHE A 1 84 ? -4.716 -0.068 17.760 1.00 86.31 84 PHE A N 1
ATOM 602 C CA . PHE A 1 84 ? -4.772 -0.400 16.346 1.00 86.31 84 PHE A CA 1
ATOM 603 C C . PHE A 1 84 ? -3.915 -1.623 16.054 1.00 86.31 84 PHE A C 1
ATOM 605 O O . PHE A 1 84 ? -2.837 -1.792 16.613 1.00 86.31 84 PHE A O 1
ATOM 612 N N . LYS A 1 85 ? -4.383 -2.460 15.134 1.00 89.88 85 LYS A N 1
ATOM 613 C CA . LYS A 1 85 ? -3.637 -3.598 14.609 1.00 89.88 85 LYS A CA 1
ATOM 614 C C . LYS A 1 85 ? -3.824 -3.673 13.108 1.00 89.88 85 LYS A C 1
ATOM 616 O O . LYS A 1 85 ? -4.952 -3.640 12.623 1.00 89.88 85 LYS A O 1
ATOM 621 N N . VAL A 1 86 ? -2.734 -3.824 12.372 1.00 91.19 86 VAL A N 1
ATOM 622 C CA . VAL A 1 86 ? -2.795 -4.099 10.936 1.00 91.19 86 VAL A CA 1
ATOM 623 C C . VAL A 1 86 ? -2.697 -5.605 10.729 1.00 91.19 86 VAL A C 1
ATOM 625 O O . VAL A 1 86 ? -1.843 -6.262 11.314 1.00 91.19 86 VAL A O 1
ATOM 628 N N . GLU A 1 87 ? -3.611 -6.167 9.942 1.00 94.00 87 GLU A N 1
ATOM 629 C CA . GLU A 1 87 ? -3.590 -7.587 9.583 1.00 94.00 87 GLU A CA 1
ATOM 630 C C . GLU A 1 87 ? -3.610 -7.739 8.069 1.00 94.00 87 GLU A C 1
ATOM 632 O O . GLU A 1 87 ? -4.554 -7.283 7.420 1.00 94.00 87 GLU A O 1
ATOM 637 N N . CYS A 1 88 ? -2.607 -8.424 7.521 1.00 95.88 88 CYS A N 1
ATOM 638 C CA . CYS A 1 88 ? -2.459 -8.685 6.098 1.00 95.88 88 CYS A CA 1
ATOM 639 C C . CYS A 1 88 ? -2.531 -10.190 5.799 1.00 95.88 88 CYS A C 1
ATOM 641 O O . CYS A 1 88 ? -1.761 -11.000 6.311 1.00 95.88 88 CYS A O 1
ATOM 643 N N . LYS A 1 89 ? -3.438 -10.594 4.907 1.00 96.12 89 LYS A N 1
ATOM 644 C CA . LYS A 1 89 ? -3.610 -11.999 4.491 1.00 96.12 89 LYS A CA 1
ATOM 645 C C . LYS A 1 89 ? -3.346 -12.152 3.005 1.00 96.12 89 LYS A C 1
ATOM 647 O O . LYS A 1 89 ? -3.675 -11.249 2.243 1.00 96.12 89 LYS A O 1
ATOM 652 N N . ASP A 1 90 ? -2.779 -13.287 2.585 1.00 96.06 90 ASP A N 1
ATOM 653 C CA . ASP A 1 90 ? -2.695 -13.595 1.151 1.00 96.06 90 ASP A CA 1
ATOM 654 C C . ASP A 1 90 ? -4.086 -13.525 0.532 1.00 96.06 90 ASP A C 1
ATOM 656 O O . ASP A 1 90 ? -5.066 -13.995 1.115 1.00 96.06 90 ASP A O 1
ATOM 660 N N . SER A 1 91 ? -4.163 -12.928 -0.649 1.00 94.44 91 SER A N 1
ATOM 661 C CA . SER A 1 91 ? -5.400 -12.807 -1.393 1.00 94.44 91 SER A CA 1
ATOM 662 C C . SER A 1 91 ? -5.220 -13.335 -2.807 1.00 94.44 91 SER A C 1
ATOM 664 O O . SER A 1 91 ? -4.189 -13.155 -3.454 1.00 94.44 91 SER A O 1
ATOM 666 N N . ASN A 1 92 ? -6.270 -13.990 -3.288 1.00 91.94 92 ASN A N 1
ATOM 667 C CA . ASN A 1 92 ? -6.395 -14.409 -4.677 1.00 91.94 92 ASN A CA 1
ATOM 668 C C . ASN A 1 92 ? -7.242 -13.421 -5.493 1.00 91.94 92 ASN A C 1
ATOM 670 O O . ASN A 1 92 ? -7.548 -13.700 -6.649 1.00 91.94 92 ASN A O 1
ATOM 674 N N . GLU A 1 93 ? -7.634 -12.284 -4.908 1.00 91.38 93 GLU A N 1
ATOM 675 C CA . GLU A 1 93 ? -8.362 -11.232 -5.613 1.00 91.38 93 GLU A CA 1
ATOM 676 C C . GLU A 1 93 ? -7.476 -10.638 -6.720 1.00 91.38 93 GLU A C 1
ATOM 678 O O . GLU A 1 93 ? -6.331 -10.245 -6.492 1.00 91.38 93 GLU A O 1
ATOM 683 N N . ARG A 1 94 ? -8.006 -10.608 -7.945 1.00 88.19 94 ARG A N 1
ATOM 684 C CA . ARG A 1 94 ? -7.336 -10.057 -9.138 1.00 88.19 94 ARG A CA 1
ATOM 685 C C . ARG A 1 94 ? -8.195 -8.998 -9.820 1.00 88.19 94 ARG A C 1
ATOM 687 O O . ARG A 1 94 ? -7.668 -7.975 -10.250 1.00 88.19 94 ARG A O 1
ATOM 694 N N . ASP A 1 95 ? -9.506 -9.219 -9.834 1.00 91.94 95 ASP A N 1
ATOM 695 C CA . ASP A 1 95 ? -10.505 -8.359 -10.473 1.00 91.94 95 ASP A CA 1
ATOM 696 C C . ASP A 1 95 ? -10.941 -7.220 -9.541 1.00 91.94 95 ASP A C 1
ATOM 698 O O . ASP A 1 95 ? -12.115 -7.040 -9.221 1.00 91.94 95 ASP A O 1
ATOM 702 N N . VAL A 1 96 ? -9.957 -6.467 -9.055 1.00 94.19 96 VAL A N 1
ATOM 703 C CA . VAL A 1 96 ? -10.157 -5.292 -8.205 1.00 94.19 96 VAL A CA 1
ATOM 704 C C . VAL A 1 96 ? -9.669 -4.066 -8.958 1.00 94.19 96 VAL A C 1
ATOM 706 O O . VAL A 1 96 ? -8.551 -4.047 -9.471 1.00 94.19 96 VAL A O 1
ATOM 709 N N . THR A 1 97 ? -10.488 -3.019 -8.984 1.00 95.44 97 THR A N 1
ATOM 710 C CA . THR A 1 97 ? -10.070 -1.697 -9.452 1.00 95.44 97 THR A CA 1
ATOM 711 C C . THR A 1 97 ? -9.695 -0.840 -8.253 1.00 95.44 97 THR A C 1
ATOM 713 O O . THR A 1 97 ? -10.514 -0.581 -7.365 1.00 95.44 97 THR A O 1
ATOM 716 N N . CYS A 1 98 ? -8.445 -0.390 -8.232 1.00 95.00 98 CYS A N 1
ATOM 717 C CA . CYS A 1 98 ? -7.961 0.580 -7.267 1.00 95.00 98 CYS A CA 1
ATOM 718 C C . CYS A 1 98 ? -8.591 1.933 -7.594 1.00 95.00 98 CYS A C 1
ATOM 720 O O . CYS A 1 98 ? -8.384 2.459 -8.688 1.00 95.00 98 CYS A O 1
ATOM 722 N N . ALA A 1 99 ? -9.320 2.518 -6.643 1.00 95.81 99 ALA A N 1
ATOM 723 C CA . ALA A 1 99 ? -9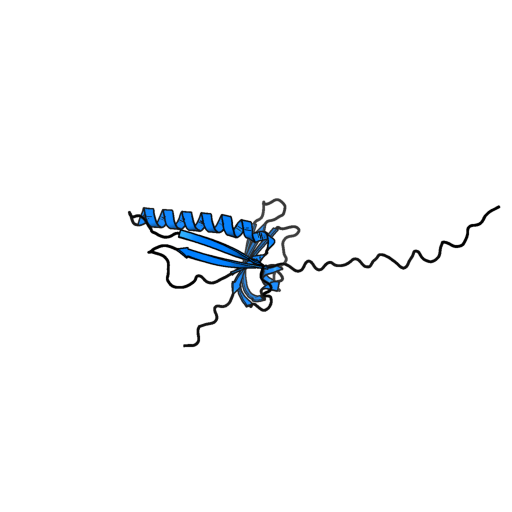.670 3.934 -6.706 1.00 95.81 99 ALA A CA 1
ATOM 724 C C . ALA A 1 99 ? -8.392 4.774 -6.780 1.00 95.81 99 ALA A C 1
ATOM 726 O O . ALA A 1 99 ? -8.286 5.690 -7.591 1.00 95.81 99 ALA A O 1
ATOM 727 N N . MET A 1 100 ? -7.407 4.390 -5.967 1.00 95.50 100 MET A N 1
ATOM 728 C CA . MET A 1 100 ? -6.105 5.023 -5.884 1.00 95.50 100 MET A CA 1
ATOM 729 C C . MET A 1 100 ? -5.028 3.959 -5.685 1.00 95.50 100 MET A C 1
ATOM 731 O O . MET A 1 100 ? -5.167 3.066 -4.852 1.00 95.50 100 MET A O 1
ATOM 735 N N . CYS A 1 101 ? -3.957 4.060 -6.458 1.00 95.62 101 CYS A N 1
ATOM 736 C CA . CYS A 1 101 ? -2.732 3.296 -6.297 1.00 95.62 101 CYS A CA 1
ATOM 737 C C . CYS A 1 101 ? -1.617 4.278 -5.943 1.00 95.62 101 CYS A C 1
ATOM 739 O O . CYS A 1 101 ? -1.264 5.117 -6.772 1.00 95.62 101 CYS A O 1
ATOM 741 N N . ILE A 1 102 ? -1.105 4.193 -4.720 1.00 95.69 102 ILE A N 1
ATOM 742 C CA . ILE A 1 102 ? 0.066 4.946 -4.257 1.00 95.69 102 ILE A CA 1
ATOM 743 C C . ILE A 1 102 ? 1.264 4.016 -4.363 1.00 95.69 102 ILE A C 1
ATOM 745 O O . ILE A 1 102 ? 1.114 2.818 -4.152 1.00 95.69 102 ILE A O 1
ATOM 749 N N . TYR A 1 103 ? 2.439 4.524 -4.694 1.00 94.44 103 TYR A N 1
ATOM 750 C CA . TYR A 1 103 ? 3.641 3.706 -4.685 1.00 94.44 103 TYR A CA 1
ATOM 751 C C . TYR A 1 103 ? 4.878 4.531 -4.361 1.00 94.44 103 TYR A C 1
ATOM 753 O O . TYR A 1 103 ? 4.978 5.707 -4.726 1.00 94.44 103 TYR A O 1
ATOM 761 N N . ASP A 1 104 ? 5.837 3.842 -3.759 1.00 93.56 104 ASP A N 1
ATOM 762 C CA . ASP A 1 104 ? 7.198 4.311 -3.564 1.00 93.56 104 ASP A CA 1
ATOM 763 C C . ASP A 1 104 ? 8.139 3.476 -4.434 1.00 93.56 104 ASP A C 1
ATOM 765 O O . ASP A 1 104 ? 8.020 2.253 -4.516 1.00 93.56 104 ASP A O 1
ATOM 769 N N . GLU A 1 105 ? 9.068 4.150 -5.099 1.00 93.38 105 GLU A N 1
ATOM 770 C CA . GLU A 1 105 ? 10.127 3.539 -5.889 1.00 93.38 105 GLU A CA 1
ATOM 771 C C . GLU A 1 105 ? 11.472 4.053 -5.372 1.00 93.38 105 GLU A C 1
ATOM 773 O O . GLU A 1 105 ? 11.698 5.265 -5.327 1.00 93.38 105 GLU A O 1
ATOM 778 N N . MET A 1 106 ? 12.340 3.143 -4.943 1.00 93.19 106 MET A N 1
ATOM 779 C CA . MET A 1 106 ? 13.657 3.454 -4.389 1.00 93.19 106 MET A CA 1
ATOM 780 C C . MET A 1 106 ? 14.729 2.899 -5.316 1.00 93.19 106 MET A C 1
ATOM 782 O O . MET A 1 106 ? 14.686 1.720 -5.659 1.00 93.19 106 MET A O 1
ATOM 786 N N . SER A 1 107 ? 15.676 3.731 -5.744 1.00 92.81 107 SER A N 1
ATOM 787 C CA . SER A 1 107 ? 16.810 3.265 -6.543 1.00 92.81 107 SER A CA 1
ATOM 788 C C . SER A 1 107 ? 17.636 2.215 -5.794 1.00 92.81 107 SER A C 1
ATOM 790 O O . SER A 1 107 ? 17.644 2.170 -4.566 1.00 92.81 107 SER A O 1
ATOM 792 N N . GLU A 1 108 ? 18.359 1.379 -6.538 1.00 92.31 108 GLU A N 1
ATOM 793 C CA . GLU A 1 108 ? 19.211 0.315 -5.981 1.00 92.31 108 GLU A CA 1
ATOM 794 C C . GLU A 1 108 ? 20.243 0.844 -4.966 1.00 92.31 108 GLU A C 1
ATOM 796 O O . GLU A 1 108 ? 20.513 0.215 -3.947 1.00 92.31 108 GLU A O 1
ATOM 801 N N . ASP A 1 109 ? 20.788 2.034 -5.223 1.00 92.00 109 ASP A N 1
ATOM 802 C CA . ASP A 1 109 ? 21.739 2.726 -4.350 1.00 92.00 109 ASP A CA 1
ATOM 803 C C . ASP A 1 109 ? 21.071 3.502 -3.197 1.00 92.00 109 ASP A C 1
ATOM 805 O O . ASP A 1 109 ? 21.761 4.137 -2.401 1.00 92.00 109 ASP A O 1
ATOM 809 N N . GLN A 1 110 ? 19.737 3.469 -3.118 1.00 90.06 110 GLN A N 1
ATOM 810 C CA . GLN A 1 110 ? 18.899 4.159 -2.134 1.00 90.06 110 GLN A CA 1
ATOM 811 C C . GLN A 1 110 ? 19.069 5.687 -2.089 1.00 90.06 110 GLN A C 1
ATOM 813 O O . GLN A 1 110 ? 18.667 6.332 -1.120 1.00 90.06 110 GLN A O 1
ATOM 818 N N . THR A 1 111 ? 19.648 6.298 -3.126 1.00 91.81 111 THR A N 1
ATOM 819 C CA . THR A 1 111 ? 19.867 7.754 -3.168 1.00 91.81 111 THR A CA 1
ATOM 820 C C . THR A 1 111 ? 18.708 8.514 -3.811 1.00 91.81 111 THR A C 1
ATOM 822 O O . THR A 1 111 ? 18.517 9.700 -3.532 1.00 91.81 111 THR A O 1
ATOM 825 N N . HIS A 1 112 ? 17.898 7.843 -4.633 1.00 90.19 112 HIS A N 1
ATOM 826 C CA . HIS A 1 112 ? 16.768 8.436 -5.336 1.00 90.19 112 HIS A CA 1
ATOM 827 C C . HIS A 1 112 ? 15.470 7.757 -4.914 1.00 90.19 112 HIS A C 1
ATOM 829 O O . HIS A 1 112 ? 15.240 6.577 -5.178 1.00 90.19 112 HIS A O 1
ATOM 835 N N . LYS A 1 113 ? 14.584 8.546 -4.303 1.00 92.88 113 LYS A N 1
ATOM 836 C CA . LYS A 1 113 ? 13.223 8.130 -3.978 1.00 92.88 113 LYS A CA 1
ATOM 837 C C . LYS A 1 113 ? 12.233 8.836 -4.889 1.00 92.88 113 LYS A C 1
ATOM 839 O O . LYS A 1 113 ? 12.235 10.063 -4.990 1.00 92.88 113 LYS A O 1
ATOM 844 N N . LEU A 1 114 ? 11.338 8.064 -5.491 1.00 91.31 114 LEU A N 1
ATOM 845 C CA . LEU A 1 114 ? 10.220 8.569 -6.267 1.00 91.31 114 LEU A CA 1
ATOM 846 C C . LEU A 1 114 ? 8.913 8.096 -5.630 1.00 91.31 114 LEU A C 1
ATOM 848 O O . LEU A 1 114 ? 8.651 6.902 -5.540 1.00 91.31 114 LEU A O 1
ATOM 852 N N . VAL A 1 115 ? 8.074 9.048 -5.228 1.00 93.06 115 VAL A N 1
ATOM 853 C CA . VAL A 1 115 ? 6.714 8.792 -4.737 1.00 93.06 115 VAL A CA 1
ATOM 854 C C . VAL A 1 115 ? 5.716 9.199 -5.807 1.00 93.06 115 VAL A C 1
ATOM 856 O O . VAL A 1 115 ? 5.846 10.264 -6.414 1.00 93.06 115 VAL A O 1
ATOM 859 N N . GLY A 1 116 ? 4.713 8.368 -6.059 1.00 92.75 116 GLY A N 1
ATOM 860 C CA . GLY A 1 116 ? 3.670 8.718 -7.010 1.00 92.75 116 GLY A CA 1
ATOM 861 C C . GLY A 1 116 ? 2.325 8.100 -6.691 1.00 92.75 116 GLY A C 1
ATOM 862 O O . GLY A 1 116 ? 2.187 7.220 -5.844 1.00 92.75 116 GLY A O 1
ATOM 863 N N . GLN A 1 117 ? 1.319 8.581 -7.415 1.00 94.50 117 GLN A N 1
ATOM 864 C CA . GLN A 1 117 ? -0.039 8.071 -7.331 1.00 94.50 117 GLN A CA 1
ATOM 865 C C . GLN A 1 117 ? -0.669 7.971 -8.717 1.00 94.50 117 GLN A C 1
ATOM 867 O O . GLN A 1 117 ? -0.339 8.728 -9.632 1.00 94.50 117 GLN A O 1
ATOM 872 N N . THR A 1 118 ? -1.593 7.036 -8.873 1.00 93.00 118 THR A N 1
ATOM 873 C CA . THR A 1 118 ? -2.451 6.916 -10.050 1.00 93.00 118 THR A CA 1
ATOM 874 C C . THR A 1 118 ? -3.855 6.504 -9.626 1.00 93.00 118 THR A C 1
ATOM 876 O O . THR A 1 118 ? -4.041 5.910 -8.564 1.00 93.00 118 THR A O 1
ATOM 879 N N . LEU A 1 119 ? -4.852 6.849 -10.432 1.00 93.94 119 LEU A N 1
ATOM 880 C CA . LEU A 1 119 ? -6.263 6.654 -10.111 1.00 93.94 119 LEU A CA 1
ATOM 881 C C . LEU A 1 119 ? -6.887 5.633 -11.055 1.00 93.94 119 LEU A C 1
ATOM 883 O O . LEU A 1 119 ? -6.484 5.529 -12.212 1.00 93.94 119 LEU A O 1
ATOM 887 N N . SER A 1 120 ? -7.906 4.927 -10.569 1.00 93.50 120 SER A N 1
ATOM 888 C CA . SER A 1 120 ? -8.751 4.042 -11.385 1.00 93.50 120 SER A CA 1
ATOM 889 C C . SER A 1 120 ? -7.962 3.001 -12.192 1.00 93.50 120 SER A C 1
ATOM 891 O O . SER A 1 120 ? -8.231 2.779 -13.373 1.00 93.50 120 SER A O 1
ATOM 893 N N . VAL A 1 121 ? -6.983 2.351 -11.558 1.00 93.50 121 VAL A N 1
ATOM 894 C CA . VAL A 1 121 ? -6.145 1.321 -12.195 1.00 93.50 121 VAL A CA 1
ATOM 895 C C . VAL A 1 121 ? -6.519 -0.086 -11.724 1.00 93.50 121 VAL A C 1
ATOM 897 O O . VAL A 1 121 ? -6.873 -0.266 -10.557 1.00 93.50 121 VAL A O 1
ATOM 900 N N . PRO A 1 122 ? -6.409 -1.116 -12.581 1.00 95.44 122 PRO A N 1
ATOM 901 C CA . PRO A 1 122 ? -6.528 -2.503 -12.139 1.00 95.44 122 PRO A CA 1
ATOM 902 C C . PRO A 1 122 ? -5.477 -2.846 -11.076 1.00 95.44 122 PRO A C 1
ATOM 904 O O . PRO A 1 122 ? -4.321 -2.431 -11.190 1.00 95.44 122 PRO A O 1
ATOM 907 N N . LEU A 1 123 ? -5.853 -3.664 -10.088 1.00 95.31 123 LEU A N 1
ATOM 908 C CA . LEU A 1 123 ? -4.985 -4.113 -8.996 1.00 95.31 123 LEU A CA 1
ATOM 909 C C . LEU A 1 123 ? -3.660 -4.661 -9.517 1.00 95.31 123 LEU A C 1
ATOM 911 O O . LEU A 1 123 ? -2.600 -4.243 -9.066 1.00 95.31 123 LEU A O 1
ATOM 915 N N . MET A 1 124 ? -3.705 -5.540 -10.515 1.00 94.62 124 MET A N 1
ATOM 916 C CA . MET A 1 124 ? -2.485 -6.138 -11.055 1.00 94.62 124 MET A CA 1
ATOM 917 C C . MET A 1 124 ? -1.579 -5.126 -11.757 1.00 94.62 124 MET A C 1
ATOM 919 O O . MET A 1 124 ? -0.362 -5.245 -11.666 1.00 94.62 124 MET A O 1
ATOM 923 N N . ASN A 1 125 ? -2.141 -4.092 -12.386 1.00 93.56 125 ASN A N 1
ATOM 924 C CA . ASN A 1 125 ? -1.338 -3.029 -12.986 1.00 93.56 125 ASN A CA 1
ATOM 925 C C . ASN A 1 125 ? -0.673 -2.164 -11.913 1.00 93.56 125 ASN A C 1
ATOM 927 O O . ASN A 1 125 ? 0.484 -1.791 -12.081 1.00 93.56 125 ASN A O 1
ATOM 931 N N . CYS A 1 126 ? -1.376 -1.891 -10.807 1.00 94.38 126 CYS A N 1
ATOM 932 C CA . CYS A 1 126 ? -0.801 -1.225 -9.639 1.00 94.38 126 CYS A CA 1
ATOM 933 C C . CYS A 1 126 ? 0.356 -2.043 -9.048 1.00 94.38 126 CYS A C 1
ATOM 935 O O . CYS A 1 126 ? 1.458 -1.529 -8.907 1.00 94.38 126 CYS A O 1
ATOM 937 N N . MET A 1 127 ? 0.135 -3.333 -8.784 1.00 94.62 127 MET A N 1
ATOM 938 C CA . MET A 1 127 ? 1.133 -4.217 -8.166 1.00 94.62 127 MET A CA 1
ATOM 939 C C . MET A 1 127 ? 2.374 -4.406 -9.044 1.00 94.62 127 MET A C 1
ATOM 941 O O . MET A 1 127 ? 3.500 -4.407 -8.553 1.00 94.62 127 MET A O 1
ATOM 945 N N . ASP A 1 128 ? 2.182 -4.499 -10.358 1.00 91.19 128 ASP A N 1
ATOM 946 C CA . ASP A 1 128 ? 3.282 -4.637 -11.311 1.00 91.19 128 ASP A CA 1
ATOM 947 C C . ASP A 1 128 ? 3.915 -3.287 -11.691 1.00 91.19 128 ASP A C 1
ATOM 949 O O . ASP A 1 128 ? 4.924 -3.264 -12.399 1.00 91.19 128 ASP A O 1
ATOM 953 N N . GLY A 1 129 ? 3.331 -2.163 -11.260 1.00 90.31 129 GLY A N 1
ATOM 954 C CA . GLY A 1 129 ? 3.669 -0.801 -11.681 1.00 90.31 129 GLY A CA 1
ATOM 955 C C . GLY A 1 129 ? 3.651 -0.601 -13.202 1.00 90.31 129 GLY A C 1
ATOM 956 O O . GLY A 1 129 ? 4.525 0.063 -13.758 1.00 90.31 129 GLY A O 1
ATOM 957 N N . LYS A 1 130 ? 2.683 -1.222 -13.884 1.00 88.44 130 LYS A N 1
ATOM 958 C CA . LYS A 1 130 ? 2.471 -1.121 -15.335 1.00 88.44 130 LYS A CA 1
ATOM 959 C C . LYS A 1 130 ? 1.508 0.024 -15.627 1.00 88.44 130 LYS A C 1
ATOM 961 O O . LYS A 1 130 ? 0.291 -0.163 -15.634 1.00 88.44 130 LYS A O 1
ATOM 966 N N . PHE A 1 131 ? 2.060 1.207 -15.881 1.00 84.38 131 PHE A N 1
AT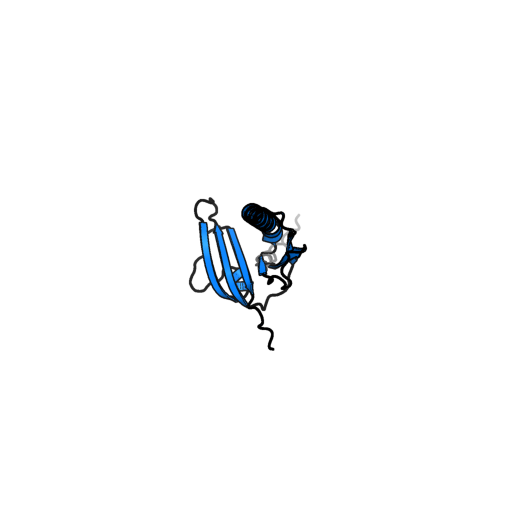OM 967 C CA . PHE A 1 131 ? 1.296 2.414 -16.201 1.00 84.38 131 PHE A CA 1
ATOM 968 C C . PHE A 1 131 ? 1.645 2.920 -17.603 1.00 84.38 131 PHE A C 1
ATOM 970 O O . PHE A 1 131 ? 2.792 2.831 -18.030 1.00 84.38 131 PHE A O 1
ATOM 977 N N . SER A 1 132 ? 0.669 3.482 -18.319 1.00 73.31 132 SER A N 1
ATOM 978 C CA . SER A 1 132 ? 0.829 3.945 -19.709 1.00 73.31 132 SER A CA 1
ATOM 979 C C . SER A 1 132 ? 1.796 5.121 -19.881 1.00 73.31 132 SER A C 1
ATOM 981 O O . SER A 1 132 ? 2.284 5.346 -20.984 1.00 73.31 132 SER A O 1
ATOM 983 N N . HIS A 1 133 ? 2.068 5.882 -18.818 1.00 71.62 133 HIS A N 1
ATOM 984 C CA . HIS A 1 133 ? 2.784 7.162 -18.893 1.00 71.62 133 HIS A CA 1
ATOM 985 C C . HIS A 1 133 ? 4.083 7.204 -18.079 1.00 71.62 133 HIS A C 1
ATOM 987 O O . HIS A 1 133 ? 4.615 8.288 -17.852 1.00 71.62 133 HIS A O 1
ATOM 993 N N . ARG A 1 134 ? 4.592 6.060 -17.601 1.00 71.56 134 ARG A N 1
ATOM 994 C CA . ARG A 1 134 ? 5.768 6.039 -16.722 1.00 71.56 134 ARG A CA 1
ATOM 995 C C . ARG A 1 134 ? 6.718 4.889 -17.037 1.00 71.56 134 ARG A C 1
ATOM 997 O O . ARG A 1 134 ? 6.298 3.743 -17.157 1.00 71.56 134 ARG A O 1
ATOM 1004 N N . THR A 1 135 ? 8.006 5.208 -17.050 1.00 71.38 135 THR A N 1
ATOM 1005 C CA . THR A 1 135 ? 9.104 4.241 -16.990 1.00 71.38 135 THR A CA 1
ATOM 1006 C C . THR A 1 135 ? 9.496 4.015 -15.530 1.00 71.38 135 THR A C 1
ATOM 1008 O O . THR A 1 135 ? 9.732 4.982 -14.807 1.00 71.38 135 THR A O 1
ATOM 1011 N N . LYS A 1 136 ? 9.548 2.754 -15.091 1.00 78.50 136 LYS A N 1
ATOM 1012 C CA . LYS A 1 136 ? 10.153 2.387 -13.803 1.00 78.50 136 LYS A CA 1
ATOM 1013 C C . LYS A 1 136 ? 11.643 2.715 -13.800 1.00 78.50 136 LYS A C 1
ATOM 1015 O O . LYS A 1 136 ? 12.297 2.607 -14.840 1.00 78.50 136 LYS A O 1
ATOM 1020 N N . MET A 1 137 ? 12.172 3.093 -12.645 1.00 84.88 137 MET A N 1
ATOM 1021 C CA . MET A 1 137 ? 13.607 3.220 -12.459 1.00 84.88 137 MET A CA 1
ATOM 1022 C C . MET A 1 137 ? 14.264 1.842 -12.671 1.00 84.88 137 MET A C 1
ATOM 1024 O O . MET A 1 137 ? 13.721 0.812 -12.261 1.00 84.88 137 MET A O 1
ATOM 1028 N N . PRO A 1 138 ? 15.411 1.772 -13.362 1.00 83.06 138 PRO A N 1
ATOM 1029 C CA . PRO A 1 138 ? 16.150 0.522 -13.472 1.00 83.06 138 PRO A CA 1
ATOM 1030 C C . PRO A 1 138 ? 16.556 0.013 -12.083 1.00 83.06 138 PRO A C 1
ATOM 1032 O O . PRO A 1 138 ? 17.026 0.793 -11.260 1.00 83.06 138 PRO A O 1
ATOM 1035 N N . ASN A 1 139 ? 16.384 -1.291 -11.845 1.00 86.31 139 ASN A N 1
ATOM 1036 C CA . ASN A 1 139 ? 16.785 -1.989 -10.615 1.00 86.31 139 ASN A CA 1
ATOM 1037 C C . ASN A 1 139 ? 16.247 -1.394 -9.299 1.00 86.31 139 ASN A C 1
ATOM 1039 O O . ASN A 1 139 ? 16.850 -1.576 -8.247 1.00 86.31 139 ASN A O 1
ATOM 1043 N N . SER A 1 140 ? 15.120 -0.691 -9.330 1.00 90.31 140 SER A N 1
ATOM 1044 C CA . SER A 1 140 ? 14.534 -0.115 -8.123 1.00 90.31 140 SER A CA 1
ATOM 1045 C C . SER A 1 140 ? 13.650 -1.092 -7.352 1.00 90.31 140 SER A C 1
ATOM 1047 O O . SER A 1 140 ? 12.958 -1.934 -7.936 1.00 90.31 140 SER A O 1
ATOM 1049 N N . GLU A 1 141 ? 13.578 -0.894 -6.042 1.00 92.12 141 GLU A N 1
ATOM 1050 C CA . GLU A 1 141 ? 12.553 -1.486 -5.187 1.00 92.12 141 GLU A CA 1
ATOM 1051 C C . GLU A 1 141 ? 11.239 -0.718 -5.364 1.00 92.12 141 GLU A C 1
ATOM 1053 O O . GLU A 1 141 ? 11.231 0.512 -5.403 1.00 92.12 141 GLU A O 1
ATOM 1058 N N . TYR A 1 142 ? 10.126 -1.436 -5.521 1.00 92.81 142 TYR A N 1
ATOM 1059 C CA . TYR A 1 142 ? 8.818 -0.860 -5.833 1.00 92.81 142 TYR A CA 1
ATOM 1060 C C . TYR A 1 142 ? 7.767 -1.369 -4.847 1.00 92.81 142 TYR A C 1
ATOM 1062 O O . TYR A 1 142 ? 7.446 -2.558 -4.855 1.00 92.81 142 TYR A O 1
ATOM 1070 N N . HIS A 1 143 ? 7.201 -0.456 -4.058 1.00 94.62 143 HIS A N 1
ATOM 1071 C CA . HIS A 1 143 ? 6.255 -0.750 -2.980 1.00 94.62 143 HIS A CA 1
ATOM 1072 C C . HIS A 1 143 ? 4.913 -0.042 -3.219 1.00 94.62 143 HIS A C 1
ATOM 1074 O O . HIS A 1 143 ? 4.735 1.113 -2.821 1.00 94.62 143 HIS A O 1
ATOM 1080 N N . PRO A 1 144 ? 3.968 -0.688 -3.927 1.00 95.56 144 PRO A N 1
ATOM 1081 C CA . PRO A 1 144 ? 2.644 -0.150 -4.195 1.00 95.56 144 PRO A CA 1
ATOM 1082 C C . PRO A 1 144 ? 1.620 -0.477 -3.101 1.00 95.56 144 PRO A C 1
ATOM 1084 O O . PRO A 1 144 ? 1.620 -1.549 -2.499 1.00 95.56 144 PRO A O 1
ATOM 1087 N N . VAL A 1 145 ? 0.644 0.413 -2.954 1.00 96.88 145 VAL A N 1
ATOM 1088 C CA . VAL A 1 145 ? -0.568 0.251 -2.151 1.00 96.88 145 VAL A CA 1
ATOM 1089 C C . VAL A 1 145 ? -1.779 0.567 -3.015 1.00 96.88 145 VAL A C 1
ATOM 1091 O O . VAL A 1 145 ? -1.928 1.677 -3.525 1.00 96.88 145 VAL A O 1
ATOM 1094 N N . CYS A 1 146 ? -2.676 -0.401 -3.155 1.00 96.94 146 CYS A N 1
ATOM 1095 C CA . CYS A 1 146 ? -3.947 -0.241 -3.846 1.00 96.94 146 CYS A CA 1
ATOM 1096 C C . CYS A 1 146 ? -5.082 -0.050 -2.839 1.00 96.94 146 CYS A C 1
ATOM 1098 O O . CYS A 1 146 ? -5.411 -0.958 -2.073 1.00 96.94 146 CYS A O 1
ATOM 1100 N N . TYR A 1 147 ? -5.736 1.104 -2.900 1.00 96.25 147 TYR A N 1
ATOM 1101 C CA . TYR A 1 147 ? -6.986 1.372 -2.202 1.00 96.25 147 TYR A CA 1
ATOM 1102 C C . TYR A 1 147 ? -8.152 1.090 -3.161 1.00 96.25 147 TYR A C 1
ATOM 1104 O O . TYR A 1 147 ? -8.306 1.809 -4.154 1.00 96.25 147 TYR A O 1
ATOM 1112 N N . PRO A 1 148 ? -8.953 0.034 -2.930 1.00 95.06 148 PRO A N 1
ATOM 1113 C CA . PRO A 1 148 ? -10.054 -0.336 -3.810 1.00 95.06 148 PRO A CA 1
ATOM 1114 C C . PRO A 1 148 ? -11.163 0.717 -3.785 1.00 95.06 148 PRO A C 1
ATOM 1116 O O . PRO A 1 148 ? -11.344 1.430 -2.795 1.00 95.06 148 PRO A O 1
ATOM 1119 N N . GLN A 1 149 ? -11.950 0.781 -4.860 1.00 87.31 149 GLN A N 1
ATOM 1120 C CA . GLN A 1 149 ? -13.203 1.532 -4.825 1.00 87.31 149 GLN A CA 1
ATOM 1121 C C . GLN A 1 149 ? -14.113 0.970 -3.728 1.00 87.31 149 GLN A C 1
ATOM 1123 O O . GLN A 1 149 ? -14.412 -0.225 -3.692 1.00 87.31 149 GLN A O 1
ATOM 1128 N N . GLN A 1 150 ? -14.549 1.845 -2.822 1.00 80.19 150 GLN A N 1
ATOM 1129 C CA . GLN A 1 150 ? -15.614 1.524 -1.883 1.00 80.19 150 GLN A CA 1
ATOM 1130 C C . GLN A 1 150 ? -16.871 1.270 -2.716 1.00 80.19 150 GLN A C 1
ATOM 1132 O O . GLN A 1 150 ? -17.317 2.161 -3.439 1.00 80.19 150 GLN A O 1
ATOM 1137 N N . LYS A 1 151 ? -17.446 0.064 -2.645 1.00 64.88 151 LYS A N 1
ATOM 1138 C CA . LYS A 1 151 ? -18.810 -0.125 -3.141 1.00 64.88 151 LYS A CA 1
ATOM 1139 C C . LYS A 1 151 ? -19.688 0.750 -2.258 1.00 64.88 151 LYS A C 1
ATOM 1141 O O . LYS A 1 151 ? -19.830 0.454 -1.075 1.00 64.88 151 LYS A O 1
ATOM 1146 N N . SER A 1 152 ? -20.216 1.839 -2.806 1.00 51.62 152 SER A N 1
ATOM 1147 C CA . SER A 1 152 ? -21.271 2.601 -2.149 1.00 51.62 152 SER A CA 1
ATOM 1148 C C . SER A 1 152 ? -22.359 1.606 -1.766 1.00 51.62 152 SER A C 1
ATOM 1150 O O . SER A 1 152 ? -22.891 0.927 -2.647 1.00 51.62 152 SER A O 1
ATOM 1152 N N . ALA A 1 153 ? -22.629 1.463 -0.469 1.00 46.62 153 ALA A N 1
ATOM 1153 C CA . ALA A 1 153 ? -23.800 0.743 -0.011 1.00 46.62 153 ALA A CA 1
ATOM 1154 C C . ALA A 1 153 ? -25.004 1.440 -0.651 1.00 46.62 153 ALA A C 1
ATOM 1156 O O . ALA A 1 153 ? -25.320 2.576 -0.307 1.00 46.62 153 ALA A O 1
ATOM 1157 N N . THR A 1 154 ? -25.589 0.817 -1.670 1.00 39.34 154 THR A N 1
ATOM 1158 C CA . THR A 1 154 ? -26.872 1.245 -2.219 1.00 39.34 154 THR A CA 1
ATOM 1159 C C . THR A 1 154 ? -27.867 1.185 -1.067 1.00 39.34 154 THR A C 1
ATOM 1161 O O . THR A 1 154 ? -28.099 0.101 -0.528 1.00 39.34 154 THR A O 1
ATOM 1164 N N . ALA A 1 155 ? -28.329 2.363 -0.649 1.00 35.72 155 ALA A N 1
ATOM 1165 C CA . ALA A 1 155 ? -29.423 2.546 0.293 1.00 35.72 155 ALA A CA 1
ATOM 1166 C C . ALA A 1 155 ? -30.740 2.019 -0.289 1.00 35.72 155 ALA A C 1
ATOM 1168 O O . ALA A 1 155 ? -30.886 2.063 -1.535 1.00 35.72 155 ALA A O 1
#

pLDDT: mean 80.9, std 17.94, range [35.72, 97.31]

Sequence (155 aa):
MKCLVALAVCFVLACTSSALTLRRTSVAKCQIKSSGKDAPDTPTPSFFIPAADKKMYEEGMQQMLENMVGQAAAASGGTTDLSFKVECKDSNERDVTCAMCIYDEMSEDQTHKLVGQTLSVPLMNCMDGKFSHRTKMPNSEYHPVCYPQQKSATA

Foldseek 3Di:
DDDDDDDDPPPPPDPPPPPPPVVQQWKKKKFKDKDFPPDDPDGGAIKMWGPVCQVVCQVVVQVVVVVVQVVVCVVVVHHDGMHIGMDIDTDPDFAFWFQKKWKWKAAPVRPDIDTDMDGGHGPSCSHVVPDPPDDHDPPIDMIMMGRTDDPPPDD